Protein AF-A0A2M7KRB2-F1 (afdb_monomer)

Sequence (160 aa):
DILGEGVLDLDAGILGELDVIVGSVHSRFGLPPAEMTERLVAALASGYVDVLAHPTGRLLGQREAYQFDLEAVLDCAARVGVALEINAYPQRLDLNDVMARAAKEHGAKIAINTDAHATYQFGFMKYGVGTARRAWLEPEDVINTWECSRLLEFVRRKRP

Foldseek 3Di:
DQDQQLDDPDDLVVLLPDLAAEDEDDDPLVDDQDSLQNSLLSNLVVLRHAEHELHQPAFAPPGGGRHYDLLSNLLSQQVSLHAYEQALAPRRSGPALVSLLVSVVSNHAYEYAQPDPDPVSRVSSVSSVVRCVSSVHDLVRYLVNDDPVVSSCSNNVRRD

Nearest PDB structures (foldseek):
  3auo-assembly2_B  TM=9.867E-01  e=5.310E-16  Thermus thermophilus HB8
  3b0x-assembly1_A  TM=9.780E-01  e=1.090E-15  Thermus thermophilus HB8
  3b0y-assembly1_A  TM=9.780E-01  e=4.347E-15  Thermus thermophilus HB8
  3au6-assembly1_A  TM=9.828E-01  e=4.439E-14  Thermus thermophilus HB8
  2w9m-assembly1_A  TM=9.574E-01  e=6.318E-13  Deinococcus radiodurans

Radius of gyration: 14.68 Å; Cα contacts (8 Å, |Δi|>4): 308; chains: 1; bounding box: 38×32×38 Å

Solvent-accessible surface area (backbone atoms only — not comparable to full-atom values): 8463 Å² total; per-residue (Å²):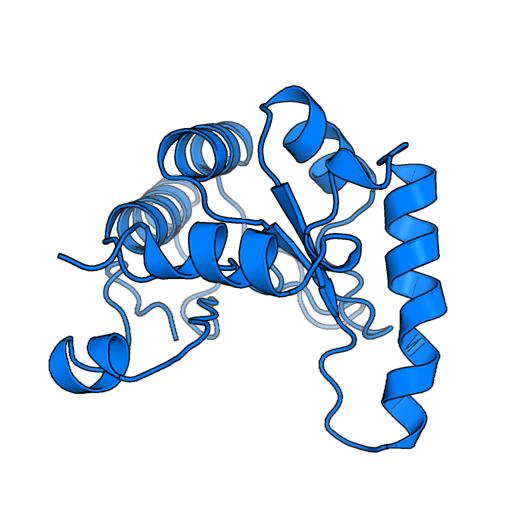 79,39,43,89,86,10,46,63,73,65,56,71,72,64,57,71,73,54,78,74,39,71,33,33,64,86,66,76,65,83,46,57,38,67,57,40,31,52,20,51,42,44,33,50,70,63,37,62,42,29,31,38,39,39,73,44,58,36,30,72,100,78,37,76,60,45,56,52,54,61,66,66,43,32,49,45,22,30,74,68,57,22,21,41,23,26,27,10,32,88,52,47,44,19,42,46,30,69,58,48,29,50,28,51,75,54,63,18,36,32,34,70,44,26,85,60,90,49,81,76,38,58,71,29,39,62,50,23,54,50,35,37,53,73,27,66,57,52,65,93,41,30,55,80,70,50,58,69,70,60,43,51,51,58,47,55,70,46,64,129

Secondary structure (DSSP, 8-state):
-B-TTS-BSS-HHHHHH-S--EE---S-TTS-HHHHHHHHHHHHHTS--SEE-STT--BTTTBPPPP--HHHHHHHHHHHTPEEEEE--TTT-BS-HHHHHHHHHTT-EEEEE---SSGGGGGGHHHHHHHHHHTT--GGGBGGGS-HHHHHHHHHTT--

pLDDT: mean 96.31, std 5.19, range [61.22, 98.88]

Mean predicted aligned error: 2.62 Å

Structure (mmCIF, N/CA/C/O backbone):
data_AF-A0A2M7KRB2-F1
#
_entry.id   AF-A0A2M7KRB2-F1
#
loop_
_atom_site.group_PDB
_atom_site.id
_atom_site.type_symbol
_atom_site.label_atom_id
_atom_site.label_alt_id
_atom_site.label_comp_id
_atom_site.label_asym_id
_atom_site.label_entity_id
_atom_site.label_seq_id
_atom_site.pdbx_PDB_ins_code
_atom_site.Cartn_x
_atom_site.Cartn_y
_atom_site.Cartn_z
_atom_site.occupancy
_atom_site.B_iso_or_equiv
_atom_site.auth_seq_id
_atom_site.auth_comp_id
_atom_site.auth_asym_id
_atom_site.auth_atom_id
_atom_site.pdbx_PDB_model_num
ATOM 1 N N . ASP A 1 1 ? -8.526 9.030 -1.532 1.00 94.31 1 ASP A N 1
ATOM 2 C CA . ASP A 1 1 ? -7.664 9.416 -0.395 1.00 94.31 1 ASP A CA 1
ATOM 3 C C . ASP A 1 1 ? -8.182 8.889 0.926 1.00 94.31 1 ASP A C 1
ATOM 5 O O . ASP A 1 1 ? -9.381 8.685 1.074 1.00 94.31 1 ASP A O 1
ATOM 9 N N . ILE A 1 2 ? -7.270 8.687 1.876 1.00 97.44 2 ILE A N 1
ATOM 10 C CA . ILE A 1 2 ? -7.573 8.540 3.300 1.00 97.44 2 ILE A CA 1
ATOM 11 C C . ILE A 1 2 ? -7.503 9.941 3.905 1.00 97.44 2 ILE A C 1
ATOM 13 O O . ILE A 1 2 ? -6.434 10.555 3.918 1.00 97.44 2 ILE A O 1
ATOM 17 N N . LEU A 1 3 ? -8.621 10.467 4.393 1.00 96.06 3 LEU A N 1
ATOM 18 C CA . LEU A 1 3 ? -8.724 11.782 5.027 1.00 96.06 3 LEU A CA 1
ATOM 19 C C . LEU A 1 3 ? -8.094 11.775 6.426 1.00 96.06 3 LEU A C 1
ATOM 21 O O . LEU A 1 3 ? -7.667 10.731 6.920 1.00 96.06 3 LEU A O 1
ATOM 25 N N . GLY A 1 4 ? -7.959 12.949 7.048 1.00 85.06 4 GLY A N 1
ATOM 26 C CA . GLY A 1 4 ? -7.226 13.112 8.312 1.00 85.06 4 GLY A CA 1
ATOM 27 C C . GLY A 1 4 ? -7.760 12.242 9.450 1.00 85.06 4 GLY A C 1
ATOM 28 O O . GLY A 1 4 ? -6.987 11.763 10.268 1.00 85.06 4 GLY A O 1
ATOM 29 N N . GLU A 1 5 ? -9.064 12.000 9.439 1.00 87.00 5 GLU A N 1
ATOM 30 C CA . GLU A 1 5 ? -9.824 11.255 10.436 1.00 87.00 5 GLU A CA 1
ATOM 31 C C . GLU A 1 5 ? -9.929 9.751 10.095 1.00 87.00 5 GLU A C 1
ATOM 33 O O . GLU A 1 5 ? -10.657 9.016 10.753 1.00 87.00 5 GLU A O 1
ATOM 38 N N . GLY A 1 6 ? -9.238 9.280 9.046 1.00 88.19 6 GLY A N 1
ATOM 39 C CA . GLY A 1 6 ? -9.247 7.873 8.611 1.00 88.19 6 GLY A CA 1
ATOM 40 C C . GLY A 1 6 ? -10.422 7.489 7.703 1.00 88.19 6 GLY A C 1
ATOM 41 O O . GLY A 1 6 ? -10.504 6.350 7.249 1.00 88.19 6 GLY A O 1
ATOM 42 N N . VAL A 1 7 ? -11.311 8.440 7.404 1.00 93.94 7 VAL A N 1
ATOM 43 C CA . VAL A 1 7 ? -12.436 8.275 6.469 1.00 93.94 7 VAL A CA 1
ATOM 44 C C . VAL A 1 7 ? -11.938 8.327 5.021 1.00 93.94 7 VAL A C 1
ATOM 46 O O . VAL A 1 7 ? -10.947 8.995 4.726 1.00 93.94 7 VAL A O 1
ATOM 49 N N . LEU A 1 8 ? -12.608 7.625 4.108 1.00 96.00 8 LEU A N 1
ATOM 50 C CA . LEU A 1 8 ? -12.290 7.661 2.680 1.00 96.00 8 LEU A CA 1
ATOM 51 C C . LEU A 1 8 ? -12.939 8.870 1.994 1.00 96.00 8 LEU A C 1
ATOM 53 O O . LEU A 1 8 ? -14.019 9.308 2.371 1.00 96.00 8 LEU A O 1
ATOM 57 N N . ASP A 1 9 ? -12.265 9.395 0.977 1.00 95.75 9 ASP A N 1
ATOM 58 C CA . ASP A 1 9 ? -12.687 10.598 0.239 1.00 95.75 9 ASP A CA 1
ATOM 59 C C . ASP A 1 9 ? -13.896 10.380 -0.696 1.00 95.75 9 ASP A C 1
ATOM 61 O O . ASP A 1 9 ? -14.540 11.333 -1.122 1.00 95.75 9 ASP A O 1
ATOM 65 N N . LEU A 1 10 ? -14.225 9.122 -1.005 1.00 95.19 10 LEU A N 1
ATOM 66 C CA . LEU A 1 10 ? -15.402 8.746 -1.793 1.00 95.19 10 LEU A CA 1
ATOM 67 C C . LEU A 1 10 ? -16.485 8.158 -0.885 1.00 95.19 10 LEU A C 1
ATOM 69 O O . LEU A 1 10 ? -16.176 7.502 0.112 1.00 95.19 10 LEU A O 1
ATOM 73 N N . ASP A 1 11 ? -17.754 8.361 -1.242 1.00 93.56 11 ASP A N 1
ATOM 74 C CA . ASP A 1 11 ? -18.875 7.784 -0.505 1.00 93.56 11 ASP A CA 1
ATOM 75 C C . ASP A 1 11 ? -19.015 6.270 -0.733 1.00 93.56 11 ASP A C 1
ATOM 77 O O . ASP A 1 11 ? -18.536 5.703 -1.717 1.00 93.56 11 ASP A O 1
ATOM 81 N N . ALA A 1 12 ? -19.711 5.612 0.194 1.00 90.75 12 ALA A N 1
ATOM 82 C CA . ALA A 1 12 ? -19.910 4.165 0.189 1.00 90.75 12 ALA A CA 1
ATOM 83 C C . ALA A 1 12 ? -20.614 3.637 -1.073 1.00 90.75 12 ALA A C 1
ATOM 85 O O . ALA A 1 12 ? -20.338 2.511 -1.485 1.00 90.75 12 ALA A O 1
ATOM 86 N N . GLY A 1 13 ? -21.502 4.428 -1.689 1.00 91.06 13 GLY A N 1
ATOM 87 C CA . GLY A 1 13 ? -22.196 4.040 -2.915 1.00 91.06 13 GLY A CA 1
ATOM 88 C C . GLY A 1 13 ? -21.216 3.906 -4.074 1.00 91.06 13 GLY A C 1
ATOM 89 O O . GLY A 1 13 ? -21.171 2.860 -4.715 1.00 91.06 13 GLY A O 1
ATOM 90 N N . ILE A 1 14 ? -20.360 4.915 -4.269 1.00 93.31 14 ILE A N 1
ATOM 91 C CA . ILE A 1 14 ? -19.301 4.878 -5.289 1.00 93.31 14 ILE A CA 1
ATOM 92 C C . ILE A 1 14 ? -18.298 3.762 -4.992 1.00 93.31 14 ILE A C 1
ATOM 94 O O . ILE A 1 14 ? -17.943 2.996 -5.886 1.00 93.31 14 ILE A O 1
ATOM 98 N N . LEU A 1 15 ? -17.842 3.645 -3.742 1.00 92.94 15 LEU A N 1
ATOM 99 C CA . LEU A 1 15 ? -16.888 2.605 -3.353 1.00 92.94 15 LEU A CA 1
ATOM 100 C C . LEU A 1 15 ? -17.441 1.198 -3.631 1.00 92.94 15 LEU A C 1
ATOM 102 O O . LEU A 1 15 ? -16.706 0.343 -4.118 1.00 92.94 15 LEU A O 1
ATOM 106 N N . GLY A 1 16 ? -18.735 0.962 -3.395 1.00 89.62 16 GLY A N 1
ATOM 107 C CA . GLY A 1 16 ? -19.381 -0.328 -3.645 1.00 89.62 16 GLY A CA 1
ATOM 108 C C . GLY A 1 16 ? -19.323 -0.799 -5.104 1.00 89.62 16 GLY A C 1
ATOM 109 O O . GLY A 1 16 ? -19.292 -2.009 -5.351 1.00 89.62 16 GLY A O 1
ATOM 110 N N . GLU A 1 17 ? -19.252 0.130 -6.061 1.00 92.19 17 GLU A N 1
ATOM 111 C CA . GLU A 1 17 ? -19.238 -0.160 -7.501 1.00 92.19 17 GLU A CA 1
ATOM 112 C C . GLU A 1 17 ? -17.844 -0.493 -8.063 1.00 92.19 17 GLU A C 1
ATOM 114 O O . GLU A 1 17 ? -17.741 -1.098 -9.130 1.00 92.19 17 GLU A O 1
ATOM 119 N N . LEU A 1 18 ? -16.760 -0.127 -7.371 1.00 94.06 18 LEU A N 1
ATOM 120 C CA . LEU A 1 18 ? -15.388 -0.301 -7.872 1.00 94.06 18 LEU A CA 1
ATOM 121 C C . LEU A 1 18 ? -14.921 -1.754 -7.771 1.00 94.06 18 LEU A C 1
ATOM 123 O O . LEU A 1 18 ? -15.285 -2.454 -6.840 1.00 94.06 18 LEU A O 1
ATOM 127 N N . ASP A 1 19 ? -14.057 -2.233 -8.668 1.00 93.06 19 ASP A N 1
ATOM 128 C CA . ASP A 1 19 ? -13.488 -3.588 -8.550 1.00 93.06 19 ASP A CA 1
ATOM 129 C C . ASP A 1 19 ? -12.352 -3.679 -7.526 1.00 93.06 19 ASP A C 1
ATOM 131 O O . ASP A 1 19 ? -12.257 -4.677 -6.817 1.00 93.06 19 ASP A O 1
ATOM 135 N N . VAL A 1 20 ? -11.513 -2.645 -7.445 1.00 95.62 20 VAL A N 1
ATOM 136 C CA . VAL A 1 20 ? -10.358 -2.568 -6.542 1.00 95.62 20 VAL A CA 1
ATOM 137 C C . VAL A 1 20 ? -10.287 -1.165 -5.955 1.00 95.62 20 VAL A C 1
ATOM 139 O O . VAL A 1 20 ? -10.292 -0.181 -6.698 1.00 95.62 20 VAL A O 1
ATOM 142 N N . ILE A 1 21 ? -10.178 -1.071 -4.634 1.00 97.06 21 ILE A N 1
ATOM 143 C CA . ILE A 1 21 ? -10.107 0.192 -3.903 1.00 97.06 21 ILE A CA 1
ATOM 144 C C . ILE A 1 21 ? -8.712 0.352 -3.304 1.00 97.06 21 ILE A C 1
ATOM 146 O O . ILE A 1 21 ? -8.288 -0.380 -2.406 1.00 97.06 21 ILE A O 1
ATOM 150 N N . VAL A 1 22 ? -8.002 1.362 -3.797 1.00 97.75 22 VAL A N 1
ATOM 151 C CA . VAL A 1 22 ? -6.661 1.718 -3.336 1.00 97.75 22 VAL A CA 1
ATOM 152 C C . VAL A 1 22 ? -6.757 2.946 -2.433 1.00 97.75 22 VAL A C 1
ATOM 154 O O . VAL A 1 22 ? -7.200 4.012 -2.860 1.00 97.75 22 VAL A O 1
ATOM 157 N N . GLY A 1 23 ? -6.364 2.792 -1.171 1.00 97.69 23 GLY A N 1
ATOM 158 C CA . GLY A 1 23 ? -6.348 3.865 -0.178 1.00 97.69 23 GLY A CA 1
ATOM 159 C C . GLY A 1 23 ? -4.930 4.358 0.082 1.00 97.69 23 GLY A C 1
ATOM 160 O O . GLY A 1 23 ? -4.011 3.556 0.203 1.00 97.69 23 GLY A O 1
ATOM 161 N N . SER A 1 24 ? -4.740 5.668 0.210 1.00 97.75 24 SER A N 1
ATOM 162 C CA . SER A 1 24 ? -3.439 6.256 0.544 1.00 97.75 24 SER A CA 1
ATOM 163 C C . SER A 1 24 ? -3.559 7.610 1.238 1.00 97.75 24 SER A C 1
ATOM 165 O O . SER A 1 24 ? -4.577 8.302 1.151 1.00 97.75 24 SER A O 1
ATOM 167 N N . VAL A 1 25 ? -2.488 7.997 1.934 1.00 97.94 25 VAL A N 1
ATOM 168 C CA . VAL A 1 25 ? -2.350 9.303 2.584 1.00 97.94 25 VAL A CA 1
ATOM 169 C C . VAL A 1 25 ? -1.651 10.285 1.641 1.00 97.94 25 VAL A C 1
ATOM 171 O O . VAL A 1 25 ? -0.508 10.071 1.238 1.00 97.94 25 VAL A O 1
ATOM 174 N N . HIS A 1 26 ? -2.310 11.408 1.346 1.00 97.00 26 HIS A N 1
ATOM 175 C CA . HIS A 1 26 ? -1.753 12.501 0.530 1.00 97.00 26 HIS A CA 1
ATOM 176 C C . HIS A 1 26 ? -1.673 13.847 1.263 1.00 97.00 26 HIS A C 1
ATOM 178 O O . HIS A 1 26 ? -1.265 14.856 0.691 1.00 97.00 26 HIS A O 1
ATOM 184 N N . SER A 1 27 ? -2.054 13.877 2.538 1.00 95.81 27 SER A N 1
ATOM 185 C CA . SER A 1 27 ? -2.175 15.102 3.327 1.00 95.81 27 SER A CA 1
ATOM 186 C C . SER A 1 27 ? -1.883 14.847 4.802 1.00 95.81 27 SER A C 1
ATOM 188 O O . SER A 1 27 ? -1.911 13.704 5.263 1.00 95.81 27 SER A O 1
ATOM 190 N N . ARG A 1 28 ? -1.631 15.922 5.561 1.00 94.81 28 ARG A N 1
ATOM 191 C CA . ARG A 1 28 ? -1.349 15.874 7.008 1.00 94.81 28 ARG A CA 1
ATOM 192 C C . ARG A 1 28 ? -0.226 14.877 7.359 1.00 94.81 28 ARG A C 1
ATOM 194 O O . ARG A 1 28 ? -0.357 14.074 8.271 1.00 94.81 28 ARG A O 1
ATOM 201 N N . PHE A 1 29 ? 0.894 14.926 6.632 1.00 96.00 29 P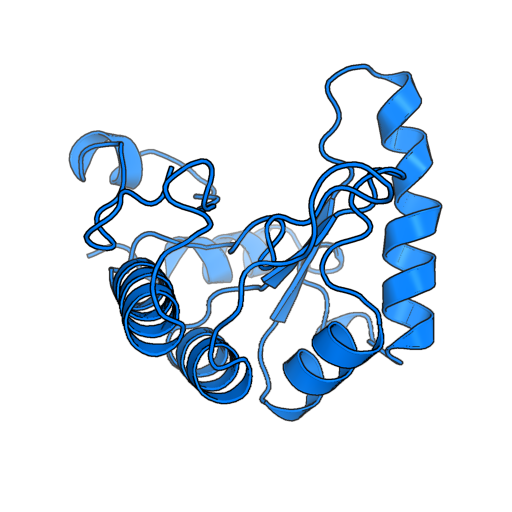HE A N 1
ATOM 202 C CA . PHE A 1 29 ? 2.042 14.032 6.865 1.00 96.00 29 PHE A CA 1
ATOM 203 C C . PHE A 1 29 ? 2.725 14.237 8.231 1.00 96.00 29 PHE A C 1
ATOM 205 O O . PHE A 1 29 ? 3.463 13.370 8.676 1.00 96.00 29 PHE A O 1
ATOM 212 N N . GLY A 1 30 ? 2.489 15.379 8.886 1.00 95.12 30 GLY A N 1
ATOM 213 C CA . GLY A 1 30 ? 3.060 15.726 10.190 1.00 95.12 30 GLY A CA 1
ATOM 214 C C . GLY A 1 30 ? 2.177 15.389 11.395 1.00 95.12 30 GLY A C 1
ATOM 215 O O . GLY A 1 30 ? 2.369 15.999 12.443 1.00 95.12 30 GLY A O 1
ATOM 216 N N . LEU A 1 31 ? 1.186 14.499 11.251 1.00 95.88 31 LEU A N 1
ATOM 217 C CA . LEU A 1 31 ? 0.414 14.023 12.404 1.00 95.88 31 LEU A CA 1
ATOM 218 C C . LEU A 1 31 ? 1.337 13.322 13.416 1.00 95.88 31 LEU A C 1
ATOM 220 O O . LEU A 1 31 ? 2.309 12.678 13.006 1.00 95.88 31 LEU A O 1
ATOM 224 N N . PRO A 1 32 ? 1.030 13.399 14.722 1.00 97.69 32 PRO A N 1
ATOM 225 C CA . PRO A 1 32 ? 1.687 12.569 15.720 1.00 97.69 32 PRO A CA 1
ATOM 226 C C . PRO A 1 32 ? 1.624 11.077 15.339 1.00 97.69 32 PRO A C 1
ATOM 228 O O . PRO A 1 32 ? 0.611 10.638 14.791 1.00 97.69 32 PRO A O 1
ATOM 231 N N . PRO A 1 33 ? 2.659 10.270 15.648 1.00 98.06 33 PRO A N 1
ATOM 232 C CA . PRO A 1 33 ? 2.717 8.871 15.211 1.00 98.06 33 PRO A CA 1
ATOM 233 C C . PRO A 1 33 ? 1.496 8.031 15.613 1.00 98.06 33 PRO A C 1
ATOM 235 O O . PRO A 1 33 ? 1.026 7.211 14.826 1.00 98.06 33 PRO A O 1
ATOM 238 N N . ALA A 1 34 ? 0.951 8.261 16.814 1.00 98.19 34 ALA A N 1
ATOM 239 C CA . ALA A 1 34 ? -0.256 7.585 17.289 1.00 98.19 34 ALA A CA 1
ATOM 240 C C . ALA A 1 34 ? -1.484 7.940 16.432 1.00 98.19 34 ALA A C 1
ATOM 242 O O . ALA A 1 34 ? -2.176 7.046 15.957 1.00 98.19 34 ALA A O 1
ATOM 243 N N . GLU A 1 35 ? -1.690 9.225 16.134 1.00 98.19 35 GLU A N 1
ATOM 244 C CA . GLU A 1 35 ? -2.800 9.690 15.290 1.00 98.19 35 GLU A CA 1
ATOM 245 C C . GLU A 1 35 ? -2.674 9.189 13.843 1.00 98.19 35 GLU A C 1
ATOM 247 O O . GLU A 1 35 ? -3.666 8.797 13.229 1.00 98.19 35 GLU A O 1
ATOM 252 N N . MET A 1 36 ? -1.457 9.146 13.283 1.00 98.56 36 MET A N 1
ATOM 253 C CA . MET A 1 36 ? -1.239 8.566 11.951 1.00 98.56 36 MET A CA 1
ATOM 254 C C . MET A 1 36 ? -1.544 7.062 11.936 1.00 98.56 36 MET A C 1
ATOM 256 O O . MET A 1 36 ? -2.134 6.560 10.980 1.00 98.56 36 MET A O 1
ATOM 260 N N . THR A 1 37 ? -1.184 6.349 13.005 1.00 98.56 37 THR A N 1
ATOM 261 C CA . THR A 1 37 ? -1.505 4.924 13.165 1.00 98.56 37 THR A CA 1
ATOM 262 C C . THR A 1 37 ? -3.014 4.712 13.213 1.00 98.56 37 THR A C 1
ATOM 264 O O . THR A 1 37 ? -3.537 3.903 12.449 1.00 98.56 37 THR A O 1
ATOM 267 N N . GLU A 1 38 ? -3.729 5.472 14.046 1.00 98.31 38 GLU A N 1
ATOM 268 C CA . GLU A 1 38 ? -5.192 5.414 14.151 1.00 98.31 38 GLU A CA 1
ATOM 269 C C . GLU A 1 38 ? -5.867 5.711 12.811 1.00 98.31 38 GLU A C 1
ATOM 271 O O . GLU A 1 38 ? -6.750 4.965 12.390 1.00 98.31 38 GLU A O 1
ATOM 276 N N . ARG A 1 39 ? -5.401 6.739 12.092 1.00 98.38 39 ARG A N 1
ATOM 277 C CA . ARG A 1 39 ? -5.886 7.097 10.754 1.00 98.38 39 ARG A CA 1
ATOM 278 C C . ARG A 1 39 ? -5.747 5.942 9.762 1.00 98.38 39 ARG A C 1
ATOM 280 O O . ARG A 1 39 ? -6.697 5.641 9.040 1.00 98.38 39 ARG A O 1
ATOM 287 N N . LEU A 1 40 ? -4.574 5.310 9.706 1.00 98.56 40 LEU A N 1
ATOM 288 C CA . LEU A 1 40 ? -4.324 4.176 8.814 1.00 98.56 40 LEU A CA 1
ATOM 289 C C . LEU A 1 40 ? -5.192 2.979 9.209 1.00 98.56 40 LEU A C 1
ATOM 291 O O . LEU A 1 40 ? -5.905 2.438 8.368 1.00 98.56 40 LEU A O 1
ATOM 295 N N . VAL A 1 41 ? -5.191 2.600 10.489 1.00 98.31 41 VAL A N 1
ATOM 296 C CA . VAL A 1 41 ? -5.964 1.465 11.011 1.00 98.31 41 VAL A CA 1
ATOM 297 C C . VAL A 1 41 ? -7.463 1.649 10.776 1.00 98.31 41 VAL A C 1
ATOM 299 O O . VAL A 1 41 ? -8.116 0.695 10.358 1.00 98.31 41 VAL A O 1
ATOM 302 N N . ALA A 1 42 ? -8.002 2.854 10.979 1.00 97.69 42 ALA A N 1
ATOM 303 C CA . ALA A 1 42 ? -9.402 3.173 10.707 1.00 97.69 42 ALA A CA 1
ATOM 304 C C . ALA A 1 42 ? -9.749 2.990 9.222 1.00 97.69 42 ALA A C 1
ATOM 306 O O . ALA A 1 42 ? -10.754 2.356 8.899 1.00 97.69 42 ALA A O 1
ATOM 307 N N . ALA A 1 43 ? -8.885 3.460 8.317 1.00 97.44 43 ALA A N 1
ATOM 308 C CA . ALA A 1 43 ? -9.079 3.270 6.884 1.00 97.44 43 ALA A CA 1
ATOM 309 C C . ALA A 1 43 ? -9.057 1.785 6.494 1.00 97.44 43 ALA A C 1
ATOM 311 O O . ALA A 1 43 ? -9.921 1.335 5.739 1.00 97.44 43 ALA A O 1
ATOM 312 N N . LEU A 1 44 ? -8.121 1.002 7.042 1.00 97.00 44 LEU A N 1
ATOM 313 C CA . LEU A 1 44 ? -8.046 -0.443 6.795 1.00 97.00 44 LEU A CA 1
ATOM 314 C C . LEU A 1 44 ? -9.278 -1.183 7.330 1.00 97.00 44 LEU A C 1
ATOM 316 O O . LEU A 1 44 ? -9.815 -2.065 6.663 1.00 97.00 44 LEU A O 1
ATOM 320 N N . ALA A 1 45 ? -9.746 -0.804 8.519 1.00 95.50 45 ALA A N 1
ATOM 321 C CA . ALA A 1 45 ? -10.896 -1.411 9.182 1.00 95.50 45 ALA A CA 1
ATOM 322 C C . ALA A 1 45 ? -12.252 -0.977 8.596 1.00 95.50 45 ALA A C 1
ATOM 324 O O . ALA A 1 45 ? -13.277 -1.526 8.991 1.00 95.50 45 ALA A O 1
ATOM 325 N N . SER A 1 46 ? -12.272 -0.033 7.649 1.00 93.81 46 SER A N 1
ATOM 326 C CA . SER A 1 46 ? -13.505 0.471 7.028 1.00 93.81 46 SER A CA 1
ATOM 327 C C . SER A 1 46 ? -14.282 -0.577 6.221 1.00 93.81 46 SER A C 1
ATOM 329 O O . SER A 1 46 ? -15.455 -0.367 5.930 1.00 93.81 46 SER A O 1
ATOM 331 N N . GLY A 1 47 ? -13.633 -1.680 5.829 1.00 92.50 47 GLY A N 1
ATOM 332 C CA . GLY A 1 47 ? -14.205 -2.707 4.950 1.00 92.50 47 GLY A CA 1
ATOM 333 C C . GLY A 1 47 ? -14.132 -2.370 3.457 1.00 92.50 47 GLY A C 1
ATOM 334 O O . GLY A 1 47 ? -14.402 -3.231 2.629 1.00 92.50 47 GLY A O 1
ATOM 335 N N . TYR A 1 48 ? -13.709 -1.157 3.093 1.00 94.38 48 TYR A N 1
ATOM 336 C CA . TYR A 1 48 ? -13.628 -0.745 1.690 1.00 94.38 48 TYR A CA 1
ATOM 337 C C . TYR A 1 48 ? -12.227 -0.879 1.099 1.00 94.38 48 TYR A C 1
ATOM 339 O O . TYR A 1 48 ? -12.100 -1.158 -0.080 1.00 94.38 48 TYR A O 1
ATOM 347 N N . VAL A 1 49 ? -11.160 -0.673 1.874 1.00 96.62 49 VAL A N 1
ATOM 348 C CA . VAL A 1 49 ? -9.800 -0.667 1.312 1.00 96.62 49 VAL A CA 1
ATOM 349 C C . VAL A 1 49 ? -9.349 -2.087 0.946 1.00 96.62 49 VAL A C 1
ATOM 351 O O . VAL A 1 49 ? -9.427 -3.013 1.757 1.00 96.62 49 VAL A O 1
ATOM 354 N N . ASP A 1 50 ? -8.800 -2.248 -0.256 1.00 97.75 50 ASP A N 1
ATOM 355 C CA . ASP A 1 50 ? -8.197 -3.498 -0.732 1.00 97.75 50 ASP A CA 1
ATOM 356 C C . ASP A 1 50 ? -6.675 -3.450 -0.686 1.00 97.75 50 ASP A C 1
ATOM 358 O O . ASP A 1 50 ? -6.028 -4.431 -0.305 1.00 97.75 50 ASP A O 1
ATOM 362 N N . VAL A 1 51 ? -6.115 -2.290 -1.040 1.00 98.50 51 VAL A N 1
ATOM 363 C CA . VAL A 1 51 ? -4.675 -2.036 -1.062 1.00 98.50 51 VAL A CA 1
ATOM 364 C C . VAL A 1 51 ? -4.365 -0.710 -0.373 1.00 98.50 51 VAL A C 1
ATOM 366 O O . VAL A 1 51 ? -4.932 0.324 -0.726 1.00 98.50 51 VAL A O 1
ATOM 369 N N . LEU A 1 52 ? -3.431 -0.726 0.576 1.00 98.62 52 LEU A N 1
ATOM 370 C CA . LEU A 1 52 ? -2.819 0.481 1.127 1.00 98.62 52 LEU A CA 1
ATOM 371 C C . LEU A 1 52 ? -1.644 0.900 0.233 1.00 98.62 52 LEU A C 1
ATOM 373 O O . LEU A 1 52 ? -0.593 0.256 0.252 1.00 98.62 52 LEU A O 1
ATOM 377 N N . ALA A 1 53 ? -1.830 1.957 -0.556 1.00 98.31 53 ALA A N 1
ATOM 378 C CA . ALA A 1 53 ? -0.827 2.477 -1.482 1.00 98.31 53 ALA A CA 1
ATOM 379 C C . ALA A 1 53 ? 0.256 3.293 -0.773 1.00 98.31 53 ALA A C 1
ATOM 381 O O . ALA A 1 53 ? -0.043 4.080 0.130 1.00 98.31 53 ALA A O 1
ATOM 382 N N . HIS A 1 54 ? 1.503 3.092 -1.221 1.00 97.44 54 HIS A N 1
ATOM 383 C CA . HIS A 1 54 ? 2.747 3.725 -0.778 1.00 97.44 54 HIS A CA 1
ATOM 384 C C . HIS A 1 54 ? 2.668 4.152 0.702 1.00 97.44 54 HIS A C 1
ATOM 386 O O . HIS A 1 54 ? 2.512 5.346 1.008 1.00 97.44 54 HIS A O 1
ATOM 392 N N . PRO A 1 55 ? 2.691 3.160 1.622 1.00 97.38 55 PRO A N 1
ATOM 393 C CA . PRO A 1 55 ? 2.180 3.303 2.985 1.00 97.38 55 PRO A CA 1
ATOM 394 C C . PRO A 1 55 ? 2.952 4.254 3.892 1.00 97.38 55 PRO A C 1
ATOM 396 O O . PRO A 1 55 ? 2.443 4.585 4.960 1.00 97.38 55 PRO A O 1
ATOM 399 N N . THR A 1 56 ? 4.160 4.678 3.518 1.00 98.25 56 THR A N 1
ATOM 400 C CA . THR A 1 56 ? 4.954 5.641 4.301 1.00 98.25 56 THR A CA 1
ATOM 401 C C . THR A 1 56 ? 4.840 7.065 3.766 1.00 98.25 56 THR A C 1
ATOM 403 O O . THR A 1 56 ? 5.321 8.011 4.394 1.00 98.25 56 THR A O 1
ATOM 406 N N . GLY A 1 57 ? 4.258 7.226 2.573 1.00 97.38 57 GLY A N 1
ATOM 407 C CA . GLY A 1 57 ? 4.120 8.501 1.878 1.00 97.38 57 GLY A CA 1
ATOM 408 C C . GLY A 1 57 ? 5.445 9.148 1.485 1.00 97.38 57 GLY A C 1
ATOM 409 O O . GLY A 1 57 ? 5.440 10.309 1.066 1.00 97.38 57 GLY A O 1
ATOM 410 N N . ARG A 1 58 ? 6.577 8.451 1.609 1.00 97.88 58 ARG A N 1
ATOM 411 C CA . ARG A 1 58 ? 7.901 9.013 1.325 1.00 97.88 58 ARG A CA 1
ATOM 412 C C . ARG A 1 58 ? 8.078 9.375 -0.151 1.00 97.88 58 ARG A C 1
ATOM 414 O O . ARG A 1 58 ? 7.494 8.757 -1.042 1.00 97.88 58 ARG 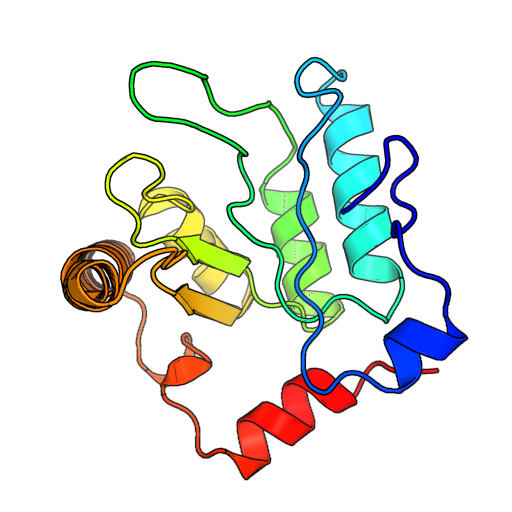A O 1
ATOM 421 N N . LEU A 1 59 ? 8.949 10.346 -0.398 1.00 98.00 59 LEU A N 1
ATOM 422 C CA . LEU A 1 59 ? 9.507 10.675 -1.706 1.00 98.00 59 LEU A CA 1
ATOM 423 C C . LEU A 1 59 ? 11.021 10.825 -1.542 1.00 98.00 59 LEU A C 1
ATOM 425 O O . LEU A 1 59 ? 11.488 11.748 -0.876 1.00 98.00 59 LEU A O 1
ATOM 429 N N . LEU A 1 60 ? 11.795 9.918 -2.132 1.00 96.94 60 LEU A N 1
ATOM 430 C CA . LEU A 1 60 ? 13.248 9.867 -1.986 1.00 96.94 60 LEU A CA 1
ATOM 431 C C . LEU A 1 60 ? 13.885 11.204 -2.394 1.00 96.94 60 LEU A C 1
ATOM 433 O O . LEU A 1 60 ? 13.723 11.670 -3.522 1.00 96.94 60 LEU A O 1
ATOM 437 N N . GLY A 1 61 ? 14.604 11.818 -1.452 1.00 96.62 61 GLY A N 1
ATOM 438 C CA . GLY A 1 61 ? 15.262 13.116 -1.629 1.00 96.62 61 GLY A CA 1
ATOM 439 C C . GLY A 1 61 ? 14.342 14.341 -1.553 1.00 96.62 61 GLY A C 1
ATOM 440 O O . GLY A 1 61 ? 14.825 15.449 -1.766 1.00 96.62 61 GLY A O 1
ATOM 441 N N . GLN A 1 62 ? 13.044 14.175 -1.267 1.00 96.94 62 GLN A N 1
ATOM 442 C CA . GLN A 1 62 ? 12.082 15.287 -1.187 1.00 96.94 62 GLN A CA 1
ATOM 443 C C . GLN A 1 62 ? 11.227 15.277 0.084 1.00 96.94 62 GLN A C 1
ATOM 445 O O . GLN A 1 62 ? 10.987 16.333 0.666 1.00 96.94 62 GLN A O 1
ATOM 450 N N . ARG A 1 63 ? 10.738 14.108 0.508 1.00 96.75 63 ARG A N 1
ATOM 451 C CA . ARG A 1 63 ? 9.854 13.951 1.666 1.00 96.75 63 ARG A CA 1
ATOM 452 C C . ARG A 1 63 ? 10.204 12.677 2.420 1.00 96.75 63 ARG A C 1
ATOM 454 O O . ARG A 1 63 ? 10.087 11.582 1.872 1.00 96.75 63 ARG A O 1
ATOM 461 N N . GLU A 1 64 ? 10.585 12.833 3.680 1.00 96.38 64 GLU A N 1
ATOM 462 C CA . GLU A 1 64 ? 10.782 11.705 4.588 1.00 96.38 64 GLU A CA 1
ATOM 463 C C . GLU A 1 64 ? 9.474 10.944 4.833 1.00 96.38 64 GLU A C 1
ATOM 465 O O . GLU A 1 64 ? 8.377 11.494 4.700 1.00 96.38 64 GLU A O 1
ATOM 470 N N . ALA A 1 65 ? 9.600 9.667 5.193 1.00 97.69 65 ALA A N 1
ATOM 471 C CA . ALA A 1 65 ? 8.470 8.856 5.630 1.00 97.69 65 ALA A CA 1
ATOM 472 C C . ALA A 1 65 ? 7.804 9.484 6.865 1.00 97.69 65 ALA A C 1
ATOM 474 O O . ALA A 1 65 ? 8.487 9.825 7.839 1.00 97.69 65 ALA A O 1
ATOM 475 N N . TYR A 1 66 ? 6.473 9.592 6.858 1.00 98.06 66 TYR A N 1
ATOM 476 C CA . TYR A 1 66 ? 5.759 9.914 8.091 1.00 98.06 66 TYR A CA 1
ATOM 477 C C . TYR A 1 66 ? 5.874 8.757 9.084 1.00 98.06 66 TYR A C 1
ATOM 479 O O . TYR A 1 66 ? 6.061 7.599 8.709 1.00 98.06 66 TYR A O 1
ATOM 487 N N . GLN A 1 67 ? 5.793 9.086 10.368 1.00 97.75 67 GLN A N 1
ATOM 488 C CA . GLN A 1 67 ? 5.958 8.118 11.445 1.00 97.75 67 GLN A CA 1
ATOM 489 C C . GLN A 1 67 ? 4.606 7.501 11.811 1.00 97.75 67 GLN A C 1
ATOM 491 O O . GLN A 1 67 ? 3.611 8.214 11.918 1.00 97.75 67 GLN A O 1
ATOM 496 N N . PHE A 1 68 ? 4.582 6.187 12.004 1.00 98.31 68 PHE A N 1
ATOM 497 C CA . PHE A 1 68 ? 3.434 5.413 12.471 1.00 98.31 68 PHE A CA 1
ATOM 498 C C . PHE A 1 68 ? 3.928 4.081 13.047 1.00 98.31 68 PHE A C 1
ATOM 500 O O . PHE A 1 68 ? 5.075 3.688 12.819 1.00 98.31 68 PHE A O 1
ATOM 507 N N . ASP A 1 69 ? 3.071 3.392 13.789 1.00 98.56 69 ASP A N 1
ATOM 508 C CA . ASP A 1 69 ? 3.324 2.037 14.266 1.00 98.56 69 ASP A CA 1
ATOM 509 C C . ASP A 1 69 ? 3.095 1.040 13.120 1.00 98.56 69 ASP A C 1
ATOM 511 O O . ASP A 1 69 ? 1.958 0.754 12.730 1.00 98.56 69 ASP A O 1
ATOM 515 N N . LEU A 1 70 ? 4.195 0.553 12.541 1.00 98.38 70 LEU A N 1
ATOM 516 C CA . LEU A 1 70 ? 4.154 -0.398 11.435 1.00 98.38 70 LEU A CA 1
ATOM 517 C C . LEU A 1 70 ? 3.476 -1.707 11.845 1.00 98.38 70 LEU A C 1
ATOM 519 O O . LEU A 1 70 ? 2.627 -2.191 11.105 1.00 98.38 70 LEU A O 1
ATOM 523 N N . GLU A 1 71 ? 3.818 -2.249 13.011 1.00 98.38 71 GLU A N 1
ATOM 524 C CA . GLU A 1 71 ? 3.318 -3.536 13.502 1.00 98.38 71 GLU A CA 1
ATOM 525 C C . GLU A 1 71 ? 1.791 -3.496 13.631 1.00 98.38 71 GLU A C 1
ATOM 527 O O . GLU A 1 71 ? 1.093 -4.353 13.090 1.00 98.38 71 GLU A O 1
ATOM 532 N N . ALA A 1 72 ? 1.253 -2.427 14.231 1.00 98.62 72 ALA A N 1
ATOM 533 C CA . ALA A 1 72 ? -0.190 -2.238 14.375 1.00 98.62 72 ALA A CA 1
ATOM 534 C C . ALA A 1 72 ? -0.923 -2.168 13.021 1.00 98.62 72 ALA A C 1
ATOM 536 O O . ALA A 1 72 ? -2.027 -2.706 12.866 1.00 98.62 72 ALA A O 1
ATOM 537 N N . VAL A 1 73 ? -0.317 -1.514 12.024 1.00 98.75 73 VAL A N 1
ATOM 538 C CA . VAL A 1 73 ? -0.873 -1.431 10.666 1.00 98.75 73 VAL A CA 1
ATOM 539 C C . VAL A 1 73 ? -0.804 -2.787 9.962 1.00 98.75 73 VAL A C 1
ATOM 541 O O . VAL A 1 73 ? -1.790 -3.180 9.335 1.00 98.75 73 VAL A O 1
ATOM 544 N N . LEU A 1 74 ? 0.307 -3.518 10.085 1.00 98.75 74 LEU A N 1
ATOM 545 C CA . LEU A 1 74 ? 0.483 -4.850 9.499 1.00 98.75 74 LEU A CA 1
ATOM 546 C C . LEU A 1 74 ? -0.489 -5.871 10.099 1.00 98.75 74 LEU A C 1
ATOM 548 O O . LEU A 1 74 ? -1.155 -6.584 9.346 1.00 98.75 74 LEU A O 1
ATOM 552 N N . ASP A 1 75 ? -0.647 -5.885 11.422 1.00 98.69 75 ASP A N 1
ATOM 553 C CA . ASP A 1 75 ? -1.608 -6.741 12.123 1.00 98.69 75 ASP A CA 1
ATOM 554 C C . ASP A 1 75 ? -3.046 -6.462 11.682 1.00 98.69 75 ASP A C 1
ATOM 556 O O . ASP A 1 75 ? -3.836 -7.382 11.441 1.00 98.69 75 ASP A O 1
ATOM 560 N N . CYS A 1 76 ? -3.407 -5.182 11.551 1.00 98.50 76 CYS A N 1
ATOM 561 C CA . CYS A 1 76 ? -4.723 -4.803 11.053 1.00 98.50 76 CYS A CA 1
ATOM 562 C C . CYS A 1 76 ? -4.910 -5.256 9.601 1.00 98.50 76 CYS A C 1
ATOM 564 O O . CYS A 1 76 ? -5.921 -5.888 9.292 1.00 98.50 76 CYS A O 1
ATOM 566 N N . ALA A 1 77 ? -3.928 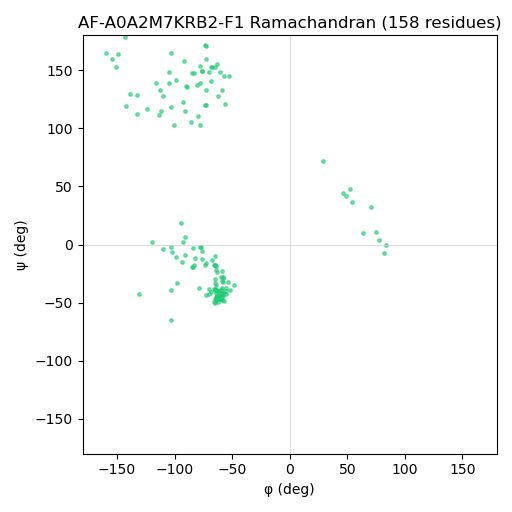-4.994 8.733 1.00 98.31 77 ALA A N 1
ATOM 567 C CA . ALA A 1 77 ? -3.962 -5.371 7.325 1.00 98.31 77 ALA A CA 1
ATOM 568 C C . ALA A 1 77 ? -4.118 -6.886 7.141 1.00 98.31 77 ALA A C 1
ATOM 570 O O . ALA A 1 77 ? -4.998 -7.320 6.398 1.00 98.31 77 ALA A O 1
ATOM 571 N N . ALA A 1 78 ? -3.338 -7.693 7.863 1.00 98.00 78 ALA A N 1
ATOM 572 C CA . ALA A 1 78 ? -3.439 -9.148 7.837 1.00 98.00 78 ALA A CA 1
ATOM 573 C C . ALA A 1 78 ? -4.819 -9.630 8.308 1.00 98.00 78 ALA A C 1
ATOM 575 O O . ALA A 1 78 ? -5.463 -10.435 7.632 1.00 98.00 78 ALA A O 1
ATOM 576 N N . ARG A 1 79 ? -5.319 -9.089 9.428 1.00 97.00 79 ARG A N 1
ATOM 577 C CA . ARG A 1 79 ? -6.622 -9.460 10.001 1.00 97.00 79 ARG A CA 1
ATOM 578 C C . ARG A 1 79 ? -7.789 -9.129 9.074 1.00 97.00 79 ARG A C 1
ATOM 580 O O . ARG A 1 79 ? -8.700 -9.940 8.933 1.00 97.00 79 ARG A O 1
ATOM 587 N N . VAL A 1 80 ? -7.789 -7.936 8.483 1.00 96.12 80 VAL A N 1
ATOM 588 C CA . VAL A 1 80 ? -8.897 -7.448 7.642 1.00 96.12 80 VAL A CA 1
ATOM 589 C C . VAL A 1 80 ? -8.686 -7.753 6.157 1.00 96.12 80 VAL A C 1
ATOM 591 O O . VAL A 1 80 ? -9.517 -7.394 5.329 1.00 96.12 80 VAL A O 1
ATOM 594 N N . GLY A 1 81 ? -7.591 -8.434 5.807 1.00 96.50 81 GLY A N 1
ATOM 595 C CA . GLY A 1 81 ? -7.277 -8.878 4.452 1.00 96.50 81 GLY A CA 1
ATOM 596 C C . GLY A 1 81 ? -6.905 -7.750 3.490 1.00 96.50 8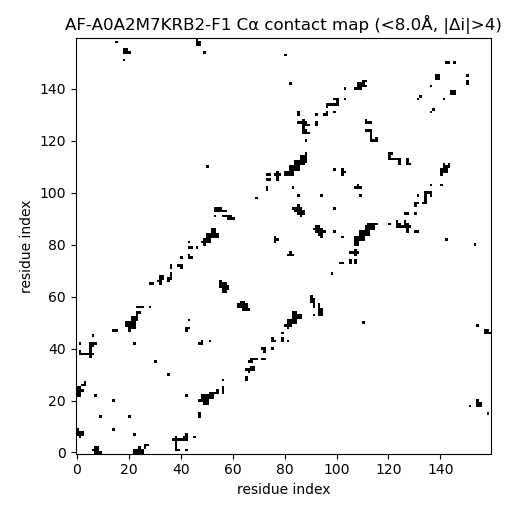1 GLY A C 1
ATOM 597 O O . GLY A 1 81 ? -7.263 -7.820 2.321 1.00 96.50 81 GLY A O 1
ATOM 598 N N . VAL A 1 82 ? -6.269 -6.671 3.948 1.00 98.12 82 VAL A N 1
ATOM 599 C CA . VAL A 1 82 ? -5.750 -5.585 3.090 1.00 98.12 82 VAL A CA 1
ATOM 600 C C . VAL A 1 82 ? -4.325 -5.912 2.657 1.00 98.12 82 VAL A C 1
ATOM 602 O O . VAL A 1 82 ? -3.507 -6.317 3.479 1.00 98.12 82 VAL A O 1
ATOM 605 N N . ALA A 1 83 ? -4.013 -5.716 1.376 1.00 98.56 83 ALA A N 1
ATOM 606 C CA . ALA A 1 83 ? -2.639 -5.801 0.897 1.00 98.56 83 ALA A CA 1
ATOM 607 C C . ALA A 1 83 ? -1.898 -4.465 1.083 1.00 98.56 83 ALA A C 1
ATOM 609 O O . ALA A 1 83 ? -2.493 -3.396 0.963 1.00 98.56 83 ALA A O 1
ATOM 610 N N . LEU A 1 84 ? -0.591 -4.506 1.329 1.00 98.75 84 LEU A N 1
ATOM 611 C CA . LEU A 1 84 ? 0.261 -3.316 1.325 1.00 98.75 84 LEU A CA 1
ATOM 612 C C . LEU A 1 84 ? 1.002 -3.191 -0.004 1.00 98.75 84 LEU A C 1
ATOM 614 O O . LEU A 1 84 ? 1.446 -4.180 -0.587 1.00 98.75 84 LEU A O 1
ATOM 618 N N . GLU A 1 85 ? 1.144 -1.966 -0.490 1.00 98.81 85 GLU A N 1
ATOM 619 C CA . GLU A 1 85 ? 1.813 -1.703 -1.755 1.00 98.81 85 GLU A CA 1
ATOM 620 C C . GLU A 1 85 ? 3.344 -1.696 -1.615 1.00 98.81 85 GLU A C 1
ATOM 622 O O . GLU A 1 85 ? 3.899 -1.083 -0.705 1.00 98.81 85 GLU A O 1
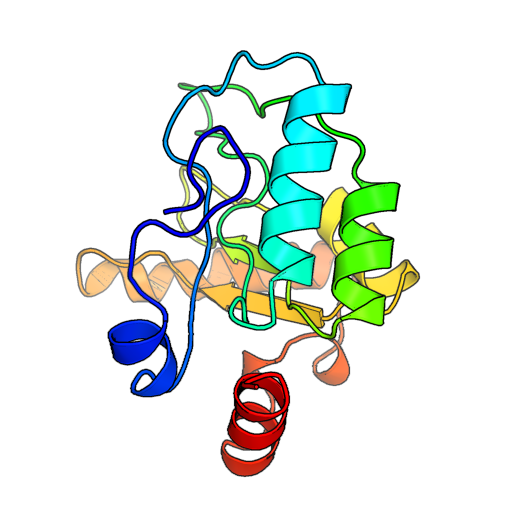ATOM 627 N N . ILE A 1 86 ? 4.0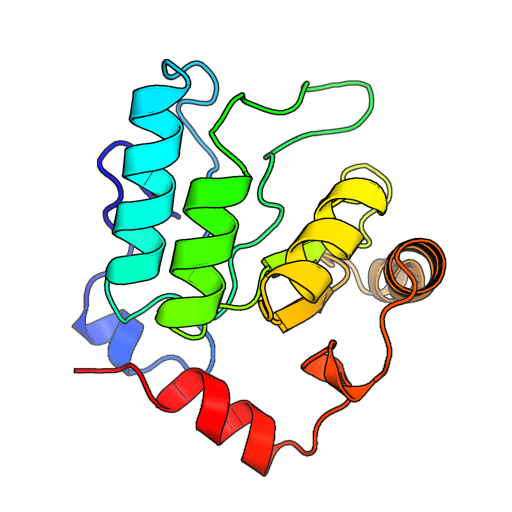31 -2.322 -2.572 1.00 98.88 86 ILE A N 1
ATOM 628 C CA . ILE A 1 86 ? 5.386 -1.960 -2.991 1.00 98.88 86 ILE A CA 1
ATOM 629 C C . ILE A 1 86 ? 5.260 -1.149 -4.281 1.00 98.88 86 ILE A C 1
ATOM 631 O O . ILE A 1 86 ? 5.060 -1.685 -5.375 1.00 98.88 86 ILE A O 1
ATOM 635 N N . ASN A 1 87 ? 5.406 0.160 -4.150 1.00 98.81 87 ASN A N 1
ATOM 636 C CA . ASN A 1 87 ? 5.352 1.103 -5.244 1.00 98.81 87 ASN A CA 1
ATOM 637 C C . ASN A 1 87 ? 6.690 1.114 -5.976 1.00 98.81 87 ASN A C 1
ATOM 639 O O . ASN A 1 87 ? 7.702 1.580 -5.450 1.00 98.81 87 ASN A O 1
ATOM 643 N N . ALA A 1 88 ? 6.708 0.609 -7.201 1.00 98.69 88 ALA A N 1
ATOM 644 C CA . ALA A 1 88 ? 7.913 0.481 -8.004 1.00 98.69 88 ALA A CA 1
ATOM 645 C C . ALA A 1 88 ? 8.374 1.805 -8.634 1.00 98.69 88 ALA A C 1
ATOM 647 O O . ALA A 1 88 ? 9.407 1.821 -9.309 1.00 98.69 88 ALA A O 1
ATOM 648 N N . TYR A 1 89 ? 7.642 2.908 -8.442 1.00 98.50 89 TYR A N 1
ATOM 649 C CA . TYR A 1 89 ? 8.057 4.205 -8.957 1.00 98.50 89 TYR A CA 1
ATOM 650 C C . TYR A 1 89 ? 9.398 4.616 -8.316 1.00 98.50 89 TYR A C 1
ATOM 652 O O . TYR A 1 89 ? 9.504 4.617 -7.086 1.00 98.50 89 TYR A O 1
ATOM 660 N N . PRO A 1 90 ? 10.436 4.985 -9.097 1.00 97.19 90 PRO A N 1
ATOM 661 C CA . PRO A 1 90 ? 11.797 5.166 -8.579 1.00 97.19 90 PRO A CA 1
ATOM 662 C C . PRO A 1 90 ? 11.943 6.200 -7.461 1.00 97.19 90 PRO A C 1
ATOM 664 O O . PRO A 1 90 ? 12.835 6.076 -6.631 1.00 97.19 90 PRO A O 1
ATOM 667 N N . GLN A 1 91 ? 11.079 7.218 -7.430 1.00 97.25 91 GLN A N 1
ATOM 668 C CA . GLN A 1 91 ? 11.083 8.237 -6.375 1.00 97.25 91 GLN A CA 1
ATOM 669 C C . GLN A 1 91 ? 10.340 7.796 -5.108 1.00 97.25 91 GLN A C 1
ATOM 671 O O . GLN A 1 91 ? 10.458 8.465 -4.089 1.00 97.25 91 GLN A O 1
ATOM 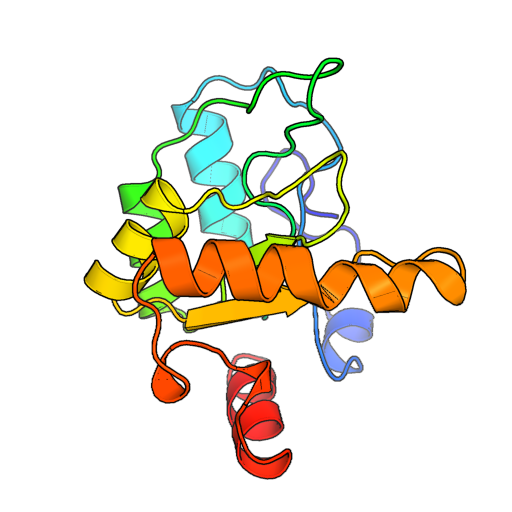676 N N . ARG A 1 92 ? 9.585 6.692 -5.143 1.00 98.19 92 ARG A N 1
ATOM 677 C CA . ARG A 1 92 ? 8.859 6.149 -3.987 1.00 98.19 92 ARG A CA 1
ATOM 678 C C . ARG A 1 92 ? 9.580 4.941 -3.400 1.00 98.19 92 ARG A C 1
ATOM 680 O O . ARG A 1 92 ? 10.062 5.004 -2.267 1.00 98.19 92 ARG A O 1
ATOM 687 N N . LEU A 1 93 ? 9.659 3.854 -4.178 1.00 97.19 93 LEU A N 1
ATOM 688 C CA . LEU A 1 93 ? 10.126 2.535 -3.730 1.00 97.19 93 LEU A CA 1
ATOM 689 C C . LEU A 1 93 ? 9.497 2.129 -2.389 1.00 97.19 93 LEU A C 1
ATOM 691 O O . LEU A 1 93 ? 10.212 1.734 -1.479 1.00 97.19 93 LEU A O 1
ATOM 695 N N . ASP A 1 94 ? 8.192 2.324 -2.229 1.00 98.38 94 ASP A N 1
ATOM 696 C CA . ASP A 1 94 ? 7.497 2.310 -0.937 1.00 98.38 94 ASP A CA 1
ATOM 697 C C . ASP A 1 94 ? 6.354 1.291 -0.946 1.00 98.38 94 ASP A C 1
ATOM 699 O O . ASP A 1 94 ? 5.429 1.455 -1.728 1.00 98.38 94 ASP A O 1
ATOM 703 N N . LEU A 1 95 ? 6.344 0.237 -0.136 1.00 96.56 95 LEU A N 1
ATOM 704 C CA . LEU A 1 95 ? 7.239 -0.094 0.975 1.00 96.56 95 LEU A CA 1
ATOM 705 C C . LEU A 1 95 ? 8.677 -0.437 0.572 1.00 96.56 95 LEU A C 1
ATOM 707 O O . LEU A 1 95 ? 8.946 -0.951 -0.516 1.00 96.56 95 LEU A O 1
ATOM 711 N N . ASN A 1 96 ? 9.605 -0.192 1.502 1.00 97.81 96 ASN A N 1
ATOM 712 C CA . ASN A 1 96 ? 10.960 -0.728 1.400 1.00 97.81 96 ASN A CA 1
ATOM 713 C C . ASN A 1 96 ? 10.985 -2.244 1.683 1.00 97.81 96 ASN A C 1
ATOM 715 O O . ASN A 1 96 ? 10.003 -2.839 2.121 1.00 97.81 96 ASN A O 1
ATOM 719 N N . ASP A 1 97 ? 12.131 -2.869 1.433 1.00 98.50 97 ASP A N 1
ATOM 720 C CA . ASP A 1 97 ? 12.334 -4.308 1.598 1.00 98.50 97 ASP A CA 1
ATOM 721 C C . ASP A 1 97 ? 12.195 -4.792 3.050 1.00 98.50 97 ASP A C 1
ATOM 723 O O . ASP A 1 97 ? 11.607 -5.845 3.279 1.00 98.50 97 ASP A O 1
ATOM 727 N N . VAL A 1 98 ? 12.680 -4.030 4.031 1.00 98.50 98 VAL A N 1
ATOM 728 C CA . VAL A 1 98 ? 12.554 -4.375 5.459 1.00 98.50 98 VAL A CA 1
ATOM 729 C C . VAL A 1 98 ? 11.087 -4.399 5.902 1.00 98.50 98 VAL A C 1
ATOM 731 O O . VAL A 1 98 ? 10.645 -5.355 6.529 1.00 98.50 98 VAL A O 1
ATOM 734 N N . MET A 1 99 ? 10.305 -3.385 5.530 1.00 98.56 99 MET A N 1
ATOM 735 C CA . MET A 1 99 ? 8.880 -3.299 5.862 1.00 98.56 99 MET A CA 1
ATOM 736 C C . MET A 1 99 ? 8.057 -4.337 5.096 1.00 98.56 99 MET A C 1
ATOM 738 O O . MET A 1 99 ? 7.146 -4.939 5.655 1.00 98.56 99 MET A O 1
ATOM 742 N N . ALA A 1 100 ? 8.394 -4.594 3.830 1.00 98.69 100 ALA A N 1
ATOM 743 C CA . ALA A 1 100 ? 7.766 -5.658 3.053 1.00 98.69 100 ALA A CA 1
ATOM 744 C C . ALA A 1 100 ? 8.062 -7.049 3.640 1.00 98.69 100 ALA A C 1
ATOM 746 O O . ALA A 1 100 ? 7.198 -7.925 3.616 1.00 98.69 100 ALA A O 1
ATOM 747 N N . ARG A 1 101 ? 9.259 -7.253 4.205 1.00 98.75 101 ARG A N 1
ATOM 748 C CA . ARG A 1 101 ? 9.605 -8.481 4.926 1.00 98.75 101 ARG A CA 1
ATOM 749 C C . ARG A 1 101 ? 8.756 -8.642 6.188 1.00 98.75 101 ARG A C 1
ATOM 751 O O . ARG A 1 101 ? 8.190 -9.714 6.378 1.00 98.75 101 ARG A O 1
ATOM 758 N N . ALA A 1 102 ? 8.623 -7.584 6.987 1.00 98.75 102 ALA A N 1
ATOM 759 C CA . ALA A 1 102 ? 7.748 -7.584 8.158 1.00 98.75 102 ALA A CA 1
ATOM 760 C C . ALA A 1 102 ? 6.291 -7.888 7.764 1.00 98.75 102 ALA A C 1
ATOM 762 O O . ALA A 1 102 ? 5.648 -8.737 8.369 1.00 98.75 102 ALA A O 1
ATOM 763 N N . ALA A 1 103 ? 5.786 -7.306 6.670 1.00 98.62 103 ALA A N 1
ATOM 764 C CA . ALA A 1 103 ? 4.437 -7.600 6.183 1.00 98.62 103 ALA A CA 1
ATOM 765 C C . ALA A 1 103 ? 4.207 -9.102 5.935 1.00 98.62 103 ALA A C 1
ATOM 767 O O . ALA A 1 103 ? 3.181 -9.638 6.357 1.00 98.62 103 ALA A O 1
ATOM 768 N N . LYS A 1 104 ? 5.181 -9.799 5.330 1.00 98.31 104 LYS A N 1
ATOM 769 C CA . LYS A 1 104 ? 5.140 -11.263 5.169 1.00 98.31 104 LYS A CA 1
ATOM 770 C C . LYS A 1 104 ? 5.101 -11.991 6.512 1.00 98.31 104 LYS A C 1
ATOM 772 O O . LYS A 1 104 ? 4.335 -12.939 6.661 1.00 98.31 104 LYS A O 1
ATOM 777 N N . GLU A 1 105 ? 5.913 -11.569 7.475 1.00 98.50 105 GLU A N 1
ATOM 778 C CA . GLU A 1 105 ? 6.000 -12.199 8.802 1.00 98.50 105 GLU A CA 1
ATOM 779 C C . GLU A 1 105 ? 4.690 -12.073 9.597 1.00 98.50 105 GLU A C 1
ATOM 781 O O . GLU A 1 105 ? 4.328 -12.998 10.321 1.00 98.50 105 GLU A O 1
ATOM 786 N N . HIS A 1 106 ? 3.921 -11.006 9.366 1.00 98.50 106 HIS A N 1
ATOM 787 C CA . HIS A 1 106 ? 2.575 -10.809 9.922 1.00 98.50 106 HIS A CA 1
ATOM 788 C C . HIS A 1 106 ? 1.464 -11.495 9.109 1.00 98.50 106 HIS A C 1
ATOM 790 O O . HIS A 1 106 ? 0.292 -11.447 9.479 1.00 98.50 106 HIS A O 1
ATOM 796 N N . GLY A 1 107 ? 1.795 -12.124 7.977 1.00 98.12 107 GLY A N 1
ATOM 797 C CA . GLY A 1 107 ? 0.821 -12.742 7.076 1.00 98.12 107 GLY A CA 1
ATOM 798 C C . GLY A 1 107 ? 0.017 -11.747 6.229 1.00 98.12 107 GLY A C 1
ATOM 799 O O . GLY A 1 107 ? -0.945 -12.149 5.566 1.00 98.12 107 GLY A O 1
ATOM 800 N N . ALA A 1 108 ? 0.403 -10.468 6.212 1.00 98.25 108 ALA A N 1
ATOM 801 C CA . ALA A 1 108 ? -0.175 -9.478 5.316 1.00 98.25 108 ALA A CA 1
ATOM 802 C C . ALA A 1 108 ? 0.264 -9.745 3.868 1.00 98.25 108 ALA A C 1
ATOM 804 O O . ALA A 1 108 ? 1.354 -10.252 3.594 1.00 98.25 108 ALA A O 1
ATOM 805 N N . LYS A 1 109 ? -0.611 -9.413 2.917 1.00 98.50 109 LYS A N 1
ATOM 806 C CA . LYS A 1 109 ? -0.345 -9.601 1.486 1.00 98.50 109 LYS A CA 1
ATOM 807 C C . LYS A 1 109 ? 0.274 -8.355 0.873 1.00 98.50 109 LYS A C 1
ATOM 809 O O . LYS A 1 109 ? 0.123 -7.256 1.399 1.00 98.50 109 LYS A O 1
ATOM 814 N N . ILE A 1 110 ? 0.959 -8.530 -0.251 1.00 98.81 110 ILE A N 1
ATOM 815 C CA . ILE A 1 110 ? 1.642 -7.456 -0.967 1.00 98.81 110 ILE A CA 1
ATOM 816 C C . ILE A 1 110 ? 1.029 -7.258 -2.349 1.00 98.81 110 ILE A C 1
ATOM 818 O O . ILE A 1 110 ? 0.744 -8.217 -3.065 1.00 98.81 110 ILE A O 1
ATOM 822 N N . ALA A 1 111 ? 0.869 -6.000 -2.740 1.00 98.75 111 ALA A N 1
ATOM 823 C CA . ALA A 1 111 ? 0.572 -5.589 -4.104 1.00 98.75 111 ALA A CA 1
ATOM 824 C C . ALA A 1 111 ? 1.776 -4.832 -4.672 1.00 98.75 111 ALA A C 1
ATOM 826 O O . ALA A 1 111 ? 2.310 -3.940 -4.027 1.00 98.75 111 ALA A O 1
ATOM 827 N N . ILE A 1 112 ? 2.217 -5.153 -5.882 1.00 98.81 112 ILE A N 1
ATOM 828 C CA . ILE A 1 112 ? 3.285 -4.428 -6.575 1.00 98.81 112 ILE A CA 1
ATOM 829 C C . ILE A 1 112 ? 2.664 -3.668 -7.743 1.00 98.81 112 ILE A C 1
ATOM 831 O O . ILE A 1 112 ? 1.971 -4.254 -8.575 1.00 98.81 112 ILE A O 1
ATOM 835 N N . ASN A 1 113 ? 2.924 -2.369 -7.844 1.00 98.44 113 ASN A N 1
ATOM 836 C CA . ASN A 1 113 ? 2.541 -1.577 -9.013 1.00 98.44 113 ASN A CA 1
ATOM 837 C C . ASN A 1 113 ? 3.606 -0.532 -9.342 1.00 98.44 113 ASN A C 1
ATOM 839 O O . ASN A 1 113 ? 4.633 -0.453 -8.676 1.00 98.44 113 ASN A O 1
ATOM 843 N N . THR A 1 114 ? 3.393 0.236 -10.407 1.00 98.50 114 THR A N 1
ATOM 844 C CA . THR A 1 114 ? 4.369 1.215 -10.904 1.00 98.50 114 THR A CA 1
ATOM 845 C C . THR A 1 114 ? 3.958 2.665 -10.710 1.00 98.50 114 THR A C 1
ATOM 847 O O . THR A 1 114 ? 4.739 3.529 -11.096 1.00 98.50 114 THR A O 1
ATOM 850 N N . ASP A 1 115 ? 2.750 2.931 -10.200 1.00 97.88 115 ASP A N 1
ATOM 851 C CA . ASP A 1 115 ? 2.177 4.287 -10.118 1.00 97.88 115 ASP A CA 1
ATOM 852 C C . ASP A 1 115 ? 2.284 5.049 -11.460 1.00 97.88 115 ASP A C 1
ATOM 854 O O . ASP A 1 115 ? 2.716 6.201 -11.545 1.00 97.88 115 ASP A O 1
ATOM 858 N N . ALA A 1 116 ? 2.012 4.339 -12.564 1.00 98.00 116 ALA A N 1
ATOM 859 C CA . ALA A 1 116 ? 2.321 4.833 -13.900 1.00 98.00 116 ALA A CA 1
ATOM 860 C C . ALA A 1 116 ? 1.364 5.956 -14.328 1.00 98.00 116 ALA A C 1
ATOM 862 O O . ALA A 1 116 ? 0.172 5.741 -14.512 1.00 98.00 116 ALA A O 1
ATOM 863 N N . HIS A 1 117 ? 1.937 7.124 -14.597 1.00 97.94 117 HIS A N 1
ATOM 864 C CA . HIS A 1 117 ? 1.313 8.290 -15.225 1.00 97.94 117 HIS A CA 1
ATOM 865 C C . HIS A 1 117 ? 1.723 8.446 -16.703 1.00 97.94 117 HIS A C 1
ATOM 867 O O . HIS A 1 117 ? 1.270 9.354 -17.397 1.00 97.94 117 HIS A O 1
ATOM 873 N N . ALA A 1 118 ? 2.597 7.562 -17.198 1.00 98.12 118 ALA A N 1
ATOM 874 C CA . ALA A 1 118 ? 2.978 7.451 -18.603 1.00 98.12 118 ALA A CA 1
ATOM 875 C C . ALA A 1 118 ? 3.377 6.007 -18.946 1.00 98.12 118 ALA A C 1
ATOM 877 O O . ALA A 1 118 ? 3.879 5.271 -18.100 1.00 98.12 118 ALA A O 1
ATOM 878 N N . THR A 1 119 ? 3.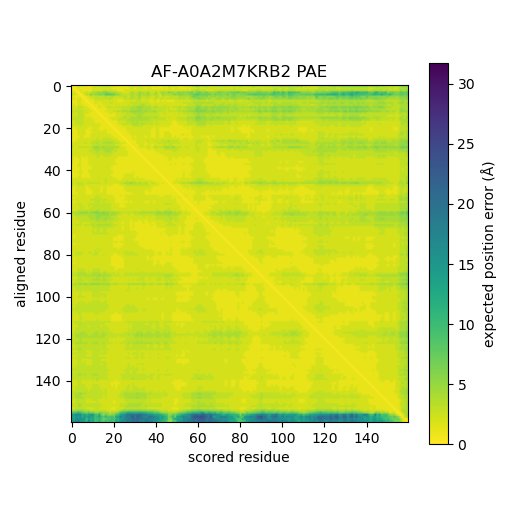211 5.599 -20.207 1.00 98.12 119 THR A N 1
ATOM 879 C CA . THR A 1 119 ? 3.387 4.199 -20.646 1.00 98.12 119 THR A CA 1
ATOM 880 C C . THR A 1 119 ? 4.780 3.629 -20.376 1.00 98.12 119 THR A C 1
ATOM 882 O O . THR A 1 119 ? 4.910 2.476 -19.974 1.00 98.12 119 THR A O 1
ATOM 885 N N . TYR A 1 120 ? 5.838 4.428 -20.530 1.00 97.94 120 TYR A N 1
ATOM 886 C CA . TYR A 1 120 ? 7.206 3.971 -20.261 1.00 97.94 120 TYR A CA 1
ATOM 887 C C . TYR A 1 120 ? 7.434 3.603 -18.783 1.00 97.94 120 TYR A C 1
ATOM 889 O O . TYR A 1 120 ? 8.336 2.825 -18.469 1.00 97.94 120 TYR A O 1
ATOM 897 N N . GLN A 1 121 ? 6.609 4.131 -17.874 1.00 98.56 121 GLN A N 1
ATOM 898 C CA . GLN A 1 121 ? 6.731 3.912 -16.434 1.00 98.56 121 GLN A CA 1
ATOM 899 C C . GLN A 1 121 ? 6.284 2.505 -16.022 1.00 98.56 121 GLN A C 1
ATOM 901 O O . GLN A 1 121 ? 6.729 2.013 -14.990 1.00 98.56 121 GLN A O 1
ATOM 906 N N . PHE A 1 122 ? 5.522 1.783 -16.856 1.00 98.38 122 PHE A N 1
ATOM 907 C CA . PHE A 1 122 ? 5.271 0.352 -16.634 1.00 98.38 122 PHE A CA 1
ATOM 908 C C . PHE A 1 122 ? 6.574 -0.466 -16.577 1.00 98.38 122 PHE A C 1
ATOM 910 O O . PHE A 1 122 ? 6.661 -1.465 -15.861 1.00 98.38 122 PHE A O 1
ATOM 917 N N . GLY A 1 123 ? 7.637 -0.006 -17.251 1.00 98.44 123 GLY A N 1
ATOM 918 C CA . GLY A 1 123 ? 8.969 -0.613 -17.183 1.00 98.44 123 GLY A CA 1
ATOM 919 C C . GLY A 1 123 ? 9.632 -0.538 -15.800 1.00 98.44 123 GLY A C 1
ATOM 920 O O . GLY A 1 123 ? 10.659 -1.184 -15.575 1.00 98.44 123 GLY A O 1
ATOM 921 N N . PHE A 1 124 ? 9.065 0.221 -14.858 1.00 98.69 124 PHE A N 1
ATOM 922 C CA . PHE A 1 124 ? 9.552 0.324 -13.484 1.00 98.69 124 PHE A CA 1
ATOM 923 C C . PHE A 1 124 ? 9.199 -0.885 -12.621 1.00 98.69 124 PHE A C 1
ATOM 925 O O . PHE A 1 124 ? 9.834 -1.065 -11.589 1.00 98.69 124 PHE A O 1
ATOM 932 N N . MET A 1 125 ? 8.299 -1.773 -13.065 1.00 98.69 125 MET A N 1
ATOM 933 C CA . MET A 1 125 ? 7.903 -2.987 -12.331 1.00 98.69 125 MET A CA 1
ATOM 934 C C . MET A 1 125 ? 9.105 -3.803 -11.822 1.00 98.69 125 MET A C 1
ATOM 936 O O . MET A 1 125 ? 9.082 -4.341 -10.716 1.00 98.69 125 MET A O 1
ATOM 940 N N . LYS A 1 126 ? 10.205 -3.824 -12.586 1.00 98.62 126 LYS A N 1
ATOM 941 C CA . LYS A 1 126 ? 11.470 -4.468 -12.197 1.00 98.62 126 LYS A CA 1
ATOM 942 C C . LYS A 1 126 ? 12.011 -4.005 -10.836 1.00 98.62 126 LYS A C 1
ATOM 944 O O . LYS A 1 126 ? 12.635 -4.802 -10.142 1.00 98.62 126 LYS A O 1
ATOM 949 N N . TYR A 1 127 ? 11.781 -2.750 -10.447 1.00 98.69 127 TYR A N 1
ATOM 950 C CA . TYR A 1 127 ? 12.210 -2.219 -9.155 1.00 98.69 127 TYR A CA 1
ATOM 951 C C . TYR A 1 127 ? 11.355 -2.774 -8.017 1.00 98.69 127 TYR A C 1
ATOM 953 O O . TYR A 1 127 ? 11.911 -3.227 -7.023 1.00 98.69 127 TYR A O 1
ATOM 961 N N . GLY A 1 128 ? 10.033 -2.840 -8.198 1.00 98.69 128 GLY A N 1
ATOM 962 C CA . GLY A 1 128 ? 9.120 -3.440 -7.223 1.00 98.69 128 GLY A CA 1
ATOM 963 C C . GLY A 1 128 ? 9.390 -4.932 -7.023 1.00 98.69 128 GLY A C 1
ATOM 964 O O . GLY A 1 128 ? 9.534 -5.387 -5.891 1.00 98.69 128 GLY A O 1
ATOM 965 N N . VAL A 1 129 ? 9.585 -5.681 -8.114 1.00 98.75 129 VAL A N 1
ATOM 966 C CA . VAL A 1 129 ? 10.002 -7.095 -8.052 1.00 98.75 129 VAL A CA 1
ATOM 967 C C . VAL A 1 129 ? 11.374 -7.240 -7.382 1.00 98.75 129 VAL A C 1
ATOM 969 O O . VAL A 1 129 ? 11.581 -8.154 -6.586 1.00 98.75 129 VAL A O 1
ATOM 972 N N . GLY A 1 130 ? 12.315 -6.334 -7.659 1.00 98.75 130 GLY A N 1
ATOM 973 C CA . GLY A 1 130 ? 13.615 -6.291 -6.986 1.00 98.75 130 GLY A CA 1
ATOM 974 C C . GLY A 1 130 ? 13.487 -6.116 -5.470 1.00 98.75 130 GLY A C 1
ATOM 975 O O . GLY A 1 130 ? 14.095 -6.878 -4.718 1.00 98.75 130 GLY A O 1
ATOM 976 N N . THR A 1 131 ? 12.660 -5.171 -5.019 1.00 98.75 131 THR A N 1
ATOM 977 C CA . THR A 1 131 ? 12.350 -4.951 -3.597 1.00 98.75 131 THR A CA 1
ATOM 978 C C . THR A 1 131 ? 11.691 -6.180 -2.971 1.00 98.75 131 THR A C 1
ATOM 980 O O . THR A 1 131 ? 12.148 -6.647 -1.931 1.00 98.75 131 THR A O 1
ATOM 983 N N . ALA A 1 132 ? 10.696 -6.775 -3.634 1.00 98.81 132 ALA A N 1
ATOM 984 C CA . ALA A 1 132 ? 10.023 -7.989 -3.169 1.00 98.81 132 ALA A CA 1
ATOM 985 C C . ALA A 1 132 ? 10.999 -9.163 -2.974 1.00 98.81 132 ALA A C 1
ATOM 987 O O . ALA A 1 132 ? 10.959 -9.860 -1.962 1.00 98.81 132 ALA A O 1
ATOM 988 N N . ARG A 1 133 ? 11.946 -9.345 -3.903 1.00 98.75 133 ARG A N 1
ATOM 989 C CA . ARG A 1 133 ? 12.998 -10.368 -3.783 1.00 98.75 133 ARG A CA 1
ATOM 990 C C . ARG A 1 133 ? 13.940 -10.099 -2.613 1.00 98.75 133 ARG A C 1
ATOM 992 O O . ARG A 1 133 ? 14.327 -11.040 -1.928 1.00 98.75 133 ARG A O 1
ATOM 999 N N . ARG A 1 134 ? 14.305 -8.837 -2.363 1.00 98.75 134 ARG A N 1
ATOM 1000 C CA . ARG A 1 134 ? 15.129 -8.448 -1.203 1.00 98.75 134 ARG A CA 1
ATOM 1001 C C . ARG A 1 134 ? 14.411 -8.698 0.124 1.00 98.75 134 ARG A C 1
ATOM 1003 O O . ARG A 1 134 ? 15.062 -9.097 1.080 1.00 98.75 134 ARG A O 1
ATOM 1010 N N . ALA A 1 135 ? 13.087 -8.557 0.135 1.00 98.69 135 ALA A N 1
ATOM 1011 C CA . ALA A 1 135 ? 12.204 -8.919 1.243 1.00 98.69 135 ALA A CA 1
ATOM 1012 C C . ALA A 1 135 ? 11.912 -10.435 1.346 1.00 98.69 135 ALA A C 1
ATOM 1014 O O . ALA A 1 135 ? 11.211 -10.874 2.255 1.00 98.69 135 ALA A O 1
ATOM 1015 N N . TRP A 1 136 ? 12.441 -11.247 0.421 1.00 98.69 136 TRP A N 1
ATOM 1016 C CA . TRP A 1 136 ? 12.208 -12.696 0.298 1.00 98.69 136 TRP A CA 1
ATOM 1017 C C . TRP A 1 136 ? 10.715 -13.059 0.221 1.00 98.69 136 TRP A C 1
ATOM 1019 O O . TRP A 1 136 ? 10.264 -14.071 0.773 1.00 98.69 136 TRP A O 1
ATOM 1029 N N . LEU A 1 137 ? 9.944 -12.212 -0.457 1.00 98.81 137 LEU A N 1
ATOM 1030 C CA . LEU A 1 137 ? 8.573 -12.528 -0.817 1.00 98.81 137 LEU A CA 1
ATOM 1031 C C . LEU A 1 137 ? 8.560 -13.641 -1.865 1.00 98.81 137 LEU A C 1
ATOM 1033 O O . LEU A 1 137 ? 9.383 -13.673 -2.786 1.00 98.81 137 LEU A O 1
ATOM 1037 N N . GLU A 1 138 ? 7.603 -14.538 -1.720 1.00 98.62 138 GLU A N 1
ATOM 1038 C CA . GLU A 1 138 ? 7.282 -15.602 -2.662 1.00 98.62 138 GLU A CA 1
ATOM 1039 C C . GLU A 1 138 ? 6.027 -15.210 -3.458 1.00 98.62 138 GLU A C 1
ATOM 1041 O O . GLU A 1 138 ? 5.314 -14.286 -3.058 1.00 98.62 138 GLU A O 1
ATOM 1046 N N . PRO A 1 139 ? 5.716 -15.882 -4.584 1.00 98.50 139 PRO A N 1
ATOM 1047 C CA . PRO A 1 139 ? 4.516 -15.565 -5.362 1.00 98.50 139 PRO A CA 1
ATOM 1048 C C . PRO A 1 139 ? 3.238 -15.536 -4.510 1.00 98.50 139 PRO A C 1
ATOM 1050 O O . PRO A 1 139 ? 2.428 -14.625 -4.623 1.00 98.50 139 PRO A O 1
ATOM 1053 N N . GLU A 1 140 ? 3.113 -16.459 -3.560 1.00 98.06 140 GLU A N 1
ATOM 1054 C CA . GLU A 1 140 ? 1.948 -16.567 -2.678 1.00 98.06 140 GLU A CA 1
ATOM 1055 C C . GLU A 1 140 ? 1.755 -15.366 -1.721 1.00 98.06 140 GLU A C 1
ATOM 1057 O O . GLU A 1 140 ? 0.657 -15.146 -1.192 1.00 98.06 140 GLU A O 1
ATOM 1062 N N . ASP A 1 141 ? 2.799 -14.557 -1.521 1.00 98.62 141 ASP A N 1
ATOM 1063 C CA . ASP A 1 141 ? 2.750 -13.313 -0.748 1.00 98.62 141 ASP A CA 1
ATOM 1064 C C . ASP A 1 141 ? 2.264 -12.123 -1.595 1.00 98.62 141 ASP A C 1
ATOM 1066 O O . ASP A 1 141 ? 1.822 -11.116 -1.041 1.00 98.62 141 ASP A O 1
ATOM 1070 N N . VAL A 1 142 ? 2.328 -12.230 -2.928 1.00 98.75 142 VAL A N 1
ATOM 1071 C CA . VAL A 1 142 ? 2.106 -11.128 -3.872 1.00 98.75 142 VAL A CA 1
ATOM 1072 C C . VAL A 1 142 ? 0.841 -11.357 -4.700 1.00 98.75 142 VAL A C 1
ATOM 1074 O O . VAL A 1 142 ? 0.808 -12.208 -5.594 1.00 98.75 142 VAL A O 1
ATOM 1077 N N . ILE A 1 143 ? -0.182 -10.532 -4.467 1.00 98.50 143 ILE A N 1
ATOM 1078 C CA . ILE A 1 143 ? -1.521 -10.705 -5.056 1.00 98.50 143 ILE A CA 1
ATOM 1079 C C . ILE A 1 143 ? -1.529 -10.587 -6.587 1.00 98.50 143 ILE A C 1
ATOM 1081 O O . ILE A 1 143 ? -2.390 -11.159 -7.245 1.00 98.50 143 ILE A O 1
ATOM 1085 N N . ASN A 1 144 ? -0.546 -9.893 -7.174 1.00 98.44 144 ASN A N 1
ATOM 1086 C CA . ASN A 1 144 ? -0.396 -9.758 -8.628 1.00 98.44 144 ASN A CA 1
ATOM 1087 C C . ASN A 1 144 ? -0.091 -11.083 -9.341 1.00 98.44 144 ASN A C 1
ATOM 1089 O O . ASN A 1 144 ? -0.188 -11.143 -10.563 1.00 98.44 144 ASN A O 1
ATOM 1093 N N . THR A 1 145 ? 0.357 -12.105 -8.608 1.00 98.62 145 THR A N 1
ATOM 1094 C CA . THR A 1 145 ? 0.709 -13.414 -9.179 1.00 98.62 145 THR A CA 1
ATOM 1095 C C . THR A 1 145 ? -0.463 -14.389 -9.194 1.00 98.62 145 THR A C 1
ATOM 1097 O O . THR A 1 145 ? -0.355 -15.473 -9.762 1.00 98.62 145 THR A O 1
ATOM 1100 N N . TRP A 1 146 ? -1.569 -14.030 -8.544 1.00 98.19 146 TRP A N 1
ATOM 1101 C CA . TRP A 1 146 ? -2.732 -14.890 -8.426 1.00 98.19 146 TRP A CA 1
ATOM 1102 C C . TRP A 1 146 ? -3.555 -14.894 -9.708 1.00 98.19 146 TRP A C 1
ATOM 1104 O O . TRP A 1 146 ? -3.607 -13.911 -10.446 1.00 98.19 146 TRP A O 1
ATOM 1114 N N . GLU A 1 147 ? -4.274 -15.995 -9.921 1.00 98.12 147 GLU A N 1
ATOM 1115 C CA . GLU A 1 147 ? -5.334 -16.042 -10.921 1.00 98.12 147 GLU A CA 1
ATOM 1116 C C . GLU A 1 147 ? -6.385 -14.960 -10.649 1.00 98.12 147 GLU A C 1
ATOM 1118 O O . GLU A 1 147 ? -6.727 -14.667 -9.498 1.00 98.12 147 GLU A O 1
ATOM 1123 N N . CYS A 1 148 ? -6.939 -14.396 -11.722 1.00 96.50 148 CYS A N 1
ATOM 1124 C CA . CYS A 1 148 ? -7.868 -13.268 -11.643 1.00 96.50 148 CYS A CA 1
ATOM 1125 C C . CYS A 1 148 ? -9.072 -13.554 -10.727 1.00 96.50 148 CYS A C 1
ATOM 1127 O O . CYS A 1 148 ? -9.459 -12.702 -9.932 1.00 96.50 148 CYS A O 1
ATOM 1129 N N . SER A 1 149 ? -9.627 -14.770 -10.764 1.00 96.06 149 SER A N 1
ATOM 1130 C CA . SER A 1 149 ? -10.745 -15.169 -9.896 1.00 96.06 149 SER A CA 1
ATOM 1131 C C . SER A 1 149 ? -10.402 -15.080 -8.408 1.00 96.06 149 SER A C 1
ATOM 1133 O O . SER A 1 149 ? -11.196 -14.561 -7.627 1.00 96.06 149 SER A O 1
ATOM 1135 N N . ARG A 1 150 ? -9.202 -15.525 -8.025 1.00 96.69 150 ARG A N 1
ATOM 1136 C CA . ARG A 1 150 ? -8.703 -15.461 -6.648 1.00 96.69 150 ARG A CA 1
ATOM 1137 C C . ARG A 1 150 ? -8.447 -14.020 -6.212 1.00 96.69 150 ARG A C 1
ATOM 1139 O O . ARG A 1 150 ? -8.768 -13.659 -5.082 1.00 96.69 150 ARG A O 1
ATOM 1146 N N . LEU A 1 151 ? -7.885 -13.194 -7.096 1.00 96.44 151 LEU A N 1
ATOM 1147 C CA . LEU A 1 151 ? -7.705 -11.766 -6.829 1.00 96.44 151 LEU A CA 1
ATOM 1148 C C . LEU A 1 151 ? -9.056 -11.077 -6.600 1.00 96.44 151 LEU A C 1
ATOM 1150 O O . LEU A 1 151 ? -9.208 -10.353 -5.621 1.00 96.44 151 LEU A O 1
ATOM 1154 N N . LEU A 1 152 ? -10.043 -11.338 -7.462 1.00 94.75 152 LEU A N 1
ATOM 1155 C CA . LEU A 1 152 ? -11.389 -10.778 -7.338 1.00 94.75 152 LEU A CA 1
ATOM 1156 C C . LEU A 1 152 ? -12.091 -11.235 -6.056 1.00 94.75 152 LEU A C 1
ATOM 1158 O O . LEU A 1 152 ? -12.761 -10.429 -5.419 1.00 94.75 152 LEU A O 1
ATOM 1162 N N . GLU A 1 153 ? -11.923 -12.493 -5.646 1.00 94.19 153 GLU A N 1
ATOM 1163 C CA . GLU A 1 153 ? -12.433 -12.976 -4.359 1.00 94.19 153 GLU A CA 1
ATOM 1164 C C . GLU A 1 153 ? -11.803 -12.207 -3.189 1.00 94.19 153 GLU A C 1
ATOM 1166 O O . GLU A 1 153 ? -12.516 -11.752 -2.297 1.00 94.19 153 GLU A O 1
ATOM 1171 N N . PHE A 1 154 ? -10.485 -11.998 -3.219 1.00 94.44 154 PHE A N 1
ATOM 1172 C CA . PHE A 1 154 ? -9.760 -11.271 -2.177 1.00 94.44 154 PHE A CA 1
ATOM 1173 C C . PHE A 1 154 ? -10.248 -9.821 -2.005 1.00 94.44 154 PHE A C 1
ATOM 1175 O O . PHE A 1 154 ? -10.505 -9.408 -0.874 1.00 94.44 154 PHE A O 1
ATOM 1182 N N . VAL A 1 155 ? -10.427 -9.076 -3.103 1.00 91.69 155 VAL A N 1
ATOM 1183 C CA . VAL A 1 155 ? -10.826 -7.648 -3.078 1.00 91.69 155 VAL A CA 1
ATOM 1184 C C . VAL A 1 155 ? -12.341 -7.421 -2.946 1.00 91.69 155 VAL A C 1
ATOM 1186 O O . VAL A 1 155 ? -12.802 -6.346 -2.576 1.00 91.69 155 VAL A O 1
ATOM 1189 N N . ARG A 1 156 ? -13.178 -8.426 -3.228 1.00 85.75 156 ARG A N 1
ATOM 1190 C CA . ARG A 1 156 ? -14.644 -8.294 -3.080 1.00 85.75 156 ARG A CA 1
ATOM 1191 C C . ARG A 1 156 ? -15.167 -8.772 -1.732 1.00 85.75 156 ARG A C 1
ATOM 1193 O O . ARG A 1 156 ? -16.287 -8.430 -1.368 1.00 85.75 156 ARG A O 1
ATOM 1200 N N . ARG A 1 157 ? -14.371 -9.525 -0.967 1.00 73.38 157 ARG A N 1
ATOM 1201 C CA . ARG A 1 157 ? -14.793 -10.175 0.287 1.00 73.38 157 ARG A CA 1
ATOM 1202 C C . ARG A 1 157 ? -15.307 -9.220 1.371 1.00 73.38 157 ARG A C 1
ATOM 1204 O O . ARG A 1 157 ? -16.003 -9.669 2.276 1.00 73.38 157 ARG A O 1
ATOM 1211 N N . LYS A 1 158 ? -14.924 -7.944 1.331 1.00 67.38 158 LYS A N 1
ATOM 1212 C CA . LYS A 1 158 ? -15.049 -7.028 2.477 1.00 67.38 158 LYS A CA 1
ATOM 1213 C C . LYS A 1 158 ? -16.210 -6.046 2.402 1.00 67.38 158 LYS A C 1
ATOM 1215 O O . LYS A 1 158 ? -16.439 -5.325 3.368 1.00 67.38 158 LYS A O 1
ATOM 1220 N N . ARG A 1 159 ? -16.915 -6.003 1.273 1.00 71.00 159 ARG A N 1
ATOM 1221 C CA . ARG A 1 159 ? -17.946 -4.992 1.040 1.00 71.00 159 ARG A CA 1
ATOM 1222 C C . ARG A 1 159 ? -19.181 -5.326 1.885 1.00 71.00 159 ARG A C 1
ATOM 1224 O O . ARG A 1 159 ? -19.689 -6.439 1.734 1.00 71.00 159 ARG A O 1
ATOM 1231 N N . PRO A 1 160 ? -19.599 -4.433 2.800 1.00 61.22 160 PRO A N 1
ATOM 1232 C CA . PRO A 1 160 ? -20.833 -4.601 3.563 1.00 61.22 160 PRO A CA 1
ATOM 1233 C C . PRO A 1 160 ? -22.087 -4.523 2.682 1.00 61.22 160 PRO A C 1
ATOM 1235 O O . PRO A 1 160 ? -21.998 -4.004 1.545 1.00 61.22 160 PRO A O 1
#